Protein AF-A0A5J4ZU22-F1 (afdb_monomer)

Foldseek 3Di:
DLPDAADEDDPVRLVVLLVVLVVVCVVPVVPVVSVLSNCLSPVLVVLVVLLVVLVPDPNSVVCLVVLDAQFCVVLVCLVVDDCPDPSNVLVVQCVVVVHGLHPQDRHHHDPDPSSSSSSSVVVNPPSD

Organism: NCBI:txid561372

InterPro domains:
  IPR007715 Ubiquinone biosynthesis protein Coq4 [PF05019] (6-128)
  IPR007715 Ubiquinone biosynthesis protein Coq4 [PTHR12922] (3-128)

Sequence (128 aa):
MIEGPRIRLNGWQQAAVALGSAVGALLDPRRTDLIAALGETTGKPAFERVLERMKKSPEGRAVLLERPRVISEKVGRAWDLPANTFGAPYTRFMGSRNFSPDDRLPVWFMDSEELAYVAMRAREVHNF

Structure (mmCIF, N/CA/C/O backbone):
data_AF-A0A5J4ZU22-F1
#
_entry.id   AF-A0A5J4ZU22-F1
#
loop_
_atom_site.group_PDB
_atom_site.id
_atom_site.type_symbol
_atom_site.label_atom_id
_atom_site.label_alt_id
_atom_site.label_comp_id
_atom_site.label_asym_id
_atom_site.label_entity_id
_atom_site.label_seq_id
_atom_site.pdbx_PDB_ins_code
_atom_site.Cartn_x
_atom_site.Cartn_y
_atom_site.Cartn_z
_atom_site.occupancy
_atom_site.B_iso_or_equiv
_atom_site.auth_seq_id
_atom_site.auth_comp_id
_atom_site.auth_asym_id
_atom_site.auth_atom_id
_atom_site.pdbx_PDB_model_num
ATOM 1 N N . MET A 1 1 ? -11.740 0.498 -10.046 1.00 43.44 1 MET A N 1
ATOM 2 C CA . MET A 1 1 ? -12.049 1.139 -8.749 1.00 43.44 1 MET A CA 1
ATOM 3 C C . MET A 1 1 ? -11.545 0.239 -7.627 1.00 43.44 1 MET A C 1
ATOM 5 O O . MET A 1 1 ? -11.527 -0.970 -7.822 1.00 43.44 1 MET A O 1
ATOM 9 N N . ILE A 1 2 ? -11.085 0.784 -6.495 1.00 54.75 2 ILE A N 1
ATOM 10 C CA . ILE A 1 2 ? -10.816 -0.022 -5.285 1.00 54.75 2 ILE A CA 1
ATOM 11 C C . ILE A 1 2 ? -12.164 -0.223 -4.586 1.00 54.75 2 ILE A C 1
ATOM 13 O O . ILE A 1 2 ? -12.459 0.402 -3.576 1.00 54.75 2 I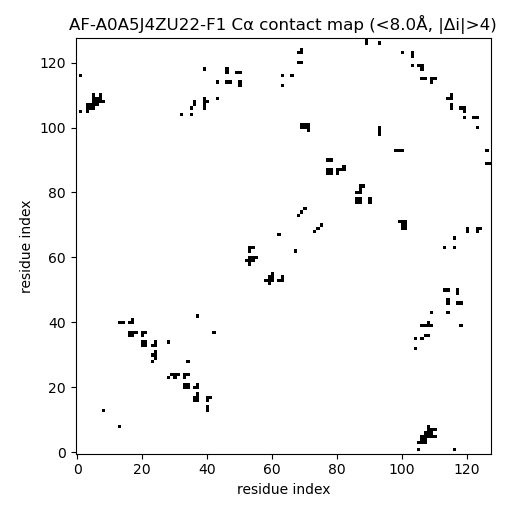LE A O 1
ATOM 17 N N . GLU A 1 3 ? -13.025 -1.037 -5.186 1.00 51.78 3 GLU A N 1
ATOM 18 C CA . GLU A 1 3 ? -14.315 -1.425 -4.610 1.00 51.78 3 GLU A CA 1
ATOM 19 C C . GLU A 1 3 ? -14.131 -2.735 -3.843 1.00 51.78 3 GLU A C 1
ATOM 21 O O . GLU A 1 3 ? -14.569 -3.803 -4.256 1.00 51.78 3 GLU A O 1
ATOM 26 N N . GLY A 1 4 ? -13.391 -2.658 -2.738 1.00 61.81 4 GLY A N 1
ATOM 27 C CA . GLY A 1 4 ? -13.400 -3.701 -1.715 1.00 61.81 4 GLY A CA 1
ATOM 28 C C . GLY A 1 4 ? -14.473 -3.386 -0.666 1.00 61.81 4 GLY A C 1
ATOM 29 O O . GLY A 1 4 ? -14.701 -2.203 -0.383 1.00 61.81 4 GLY A O 1
ATOM 30 N N . PRO A 1 5 ? -15.133 -4.385 -0.056 1.00 67.25 5 PRO A N 1
ATOM 31 C CA . PRO A 1 5 ? -16.025 -4.139 1.070 1.00 67.25 5 PRO A CA 1
ATOM 32 C C . PRO A 1 5 ? -15.228 -3.528 2.228 1.00 67.25 5 PRO A C 1
ATOM 34 O O . PRO A 1 5 ? -14.244 -4.106 2.683 1.00 67.25 5 PRO A O 1
ATOM 37 N N . ARG A 1 6 ? -15.645 -2.357 2.719 1.00 85.06 6 ARG A N 1
ATOM 38 C CA . ARG A 1 6 ? -15.062 -1.754 3.925 1.00 85.06 6 ARG A CA 1
ATOM 39 C C . ARG A 1 6 ? -15.839 -2.215 5.149 1.00 85.06 6 ARG A C 1
ATOM 41 O O . ARG A 1 6 ? -17.050 -2.020 5.224 1.00 85.06 6 ARG A O 1
ATOM 48 N N . ILE A 1 7 ? -15.139 -2.808 6.106 1.00 90.69 7 ILE A N 1
ATOM 49 C CA . ILE A 1 7 ? -15.694 -3.310 7.360 1.00 90.69 7 ILE A CA 1
ATOM 50 C C . ILE A 1 7 ? -15.251 -2.372 8.475 1.00 90.69 7 ILE A C 1
ATOM 52 O O . ILE A 1 7 ? -14.067 -2.272 8.797 1.00 90.69 7 ILE A O 1
ATOM 56 N N . ARG A 1 8 ? -16.218 -1.690 9.088 1.00 89.50 8 ARG A N 1
ATOM 57 C CA . ARG A 1 8 ? -15.958 -0.809 10.223 1.00 89.50 8 ARG A CA 1
ATOM 58 C C . ARG A 1 8 ? -15.934 -1.623 11.511 1.00 89.50 8 ARG A C 1
ATOM 60 O O . ARG A 1 8 ? -16.948 -2.203 11.891 1.00 89.50 8 ARG A O 1
ATOM 67 N N . LEU A 1 9 ? -14.786 -1.641 12.178 1.00 91.31 9 LEU A N 1
ATOM 68 C CA . LEU A 1 9 ? -14.601 -2.307 13.464 1.00 91.31 9 LEU A CA 1
ATOM 69 C C . LEU A 1 9 ? -14.698 -1.288 14.602 1.00 91.31 9 LEU A C 1
ATOM 71 O O . LEU A 1 9 ? -14.240 -0.152 14.476 1.00 91.31 9 LEU A O 1
ATOM 75 N N . ASN A 1 10 ? -15.275 -1.692 15.731 1.00 93.62 10 ASN A N 1
ATOM 76 C CA . ASN A 1 10 ? -15.097 -0.962 16.985 1.00 93.62 10 ASN A CA 1
ATOM 77 C C . ASN A 1 10 ? -13.745 -1.319 17.640 1.00 93.62 10 ASN A C 1
ATOM 79 O O . ASN A 1 10 ? -13.066 -2.249 17.209 1.00 93.62 10 ASN A O 1
ATOM 83 N N . GLY A 1 11 ? -13.354 -0.598 18.697 1.00 94.00 11 GLY A N 1
ATOM 84 C CA . GLY A 1 11 ? -12.023 -0.741 19.306 1.00 94.00 11 GLY A CA 1
ATOM 85 C C . GLY A 1 11 ? -11.679 -2.166 19.757 1.00 94.00 11 GLY A C 1
ATOM 86 O O . GLY A 1 11 ? -10.572 -2.639 19.506 1.00 94.00 11 GLY A O 1
ATOM 87 N N . TRP A 1 12 ? -12.633 -2.888 20.350 1.00 96.50 12 TRP A N 1
ATO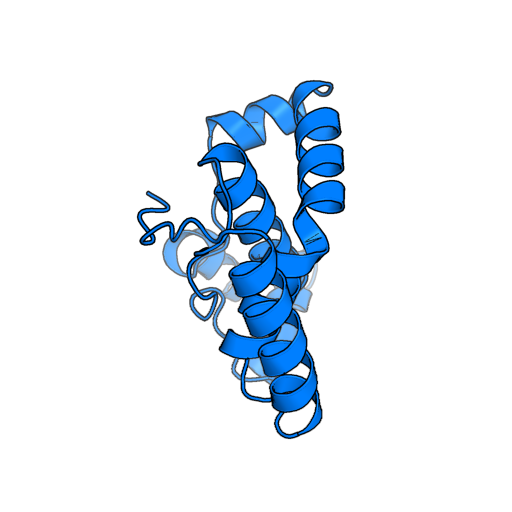M 88 C CA . TRP A 1 12 ? -12.415 -4.271 20.785 1.00 96.50 12 TRP A CA 1
ATOM 89 C C . TRP A 1 12 ? -12.355 -5.247 19.611 1.00 96.50 12 TRP A C 1
ATOM 91 O O . TRP A 1 12 ? -11.492 -6.120 19.592 1.00 96.50 12 TRP A O 1
ATOM 101 N N . GLN A 1 13 ? -13.224 -5.081 18.610 1.00 96.50 13 GLN A N 1
ATOM 102 C CA . GLN A 1 13 ? -13.179 -5.876 17.380 1.00 96.50 13 GLN A CA 1
ATOM 103 C C . GLN A 1 13 ? -11.851 -5.672 16.640 1.00 96.50 13 GLN A C 1
ATOM 105 O O . GLN A 1 13 ? -11.242 -6.640 16.196 1.00 96.50 13 GLN A O 1
ATOM 110 N N . GLN A 1 14 ? -11.368 -4.431 16.555 1.00 96.31 14 GLN A N 1
ATOM 111 C CA . GLN A 1 14 ? -10.080 -4.103 15.949 1.00 96.31 14 GLN A CA 1
ATOM 112 C C . GLN A 1 14 ? -8.921 -4.749 16.715 1.00 96.31 14 GLN A C 1
ATOM 114 O O . GLN A 1 14 ? -8.057 -5.361 16.092 1.00 96.31 14 GLN A O 1
ATOM 119 N N . ALA A 1 15 ? -8.924 -4.677 18.050 1.00 97.19 15 ALA A N 1
ATOM 120 C CA . ALA A 1 15 ? -7.918 -5.332 18.883 1.00 97.19 15 ALA A CA 1
ATOM 121 C C . ALA A 1 15 ? -7.941 -6.863 18.728 1.00 97.19 15 ALA A C 1
ATOM 123 O O . ALA A 1 15 ? -6.886 -7.485 18.613 1.00 97.19 15 ALA A O 1
ATOM 124 N N . ALA A 1 16 ? -9.131 -7.467 18.667 1.00 97.81 16 ALA A N 1
ATOM 125 C CA . ALA A 1 16 ? -9.293 -8.903 18.463 1.00 97.81 16 ALA A CA 1
ATOM 126 C C . ALA A 1 16 ? -8.774 -9.350 17.087 1.00 97.81 16 ALA A C 1
ATOM 128 O O . ALA A 1 16 ? -8.020 -10.320 17.005 1.00 97.81 16 ALA A O 1
ATOM 129 N N . VAL A 1 17 ? -9.117 -8.623 1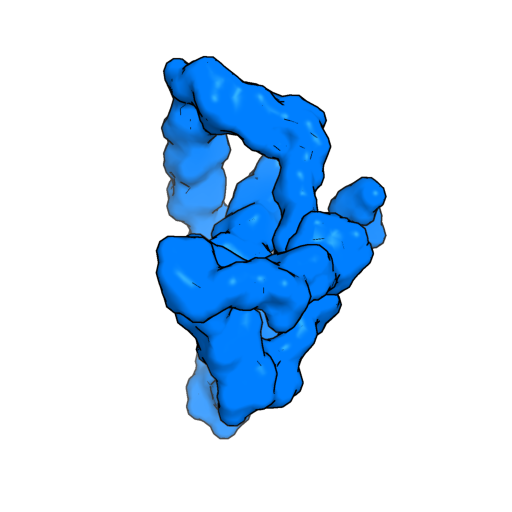6.015 1.00 97.19 17 VAL A N 1
ATOM 130 C CA . VAL A 1 17 ? -8.611 -8.902 14.661 1.00 97.19 17 VAL A CA 1
ATOM 131 C C . VAL A 1 17 ? -7.098 -8.711 14.604 1.00 97.19 17 VAL A C 1
ATOM 133 O O . VAL A 1 17 ? -6.416 -9.577 14.065 1.00 97.19 17 VAL A O 1
ATOM 136 N N . ALA A 1 18 ? -6.559 -7.641 15.193 1.00 97.50 18 ALA A N 1
ATOM 137 C CA . ALA A 1 18 ? -5.120 -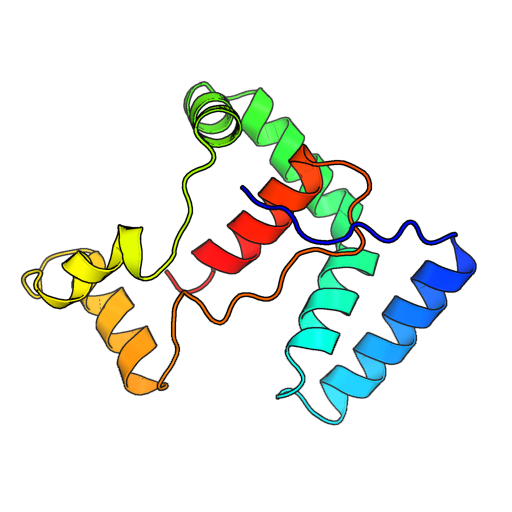7.398 15.242 1.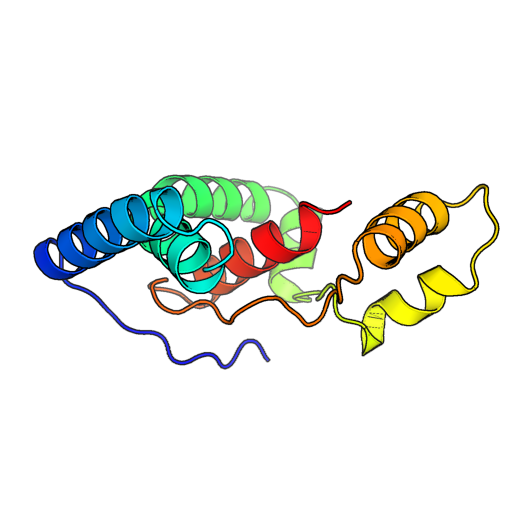00 97.50 18 ALA A CA 1
ATOM 138 C C . ALA A 1 18 ? -4.379 -8.541 15.950 1.00 97.50 18 ALA A C 1
ATOM 140 O O . ALA A 1 18 ? -3.451 -9.116 15.386 1.00 97.50 18 ALA A O 1
ATOM 141 N N . LEU A 1 19 ? -4.813 -8.922 17.155 1.00 98.00 19 LEU A N 1
ATOM 142 C CA . LEU A 1 19 ? -4.165 -9.979 17.932 1.00 98.00 19 LEU A CA 1
ATOM 143 C C . LEU A 1 19 ? -4.277 -11.344 17.244 1.00 98.00 19 LEU A C 1
ATOM 145 O O . LEU A 1 19 ? -3.273 -12.040 17.094 1.00 98.00 19 LEU A O 1
ATOM 149 N N . GLY A 1 20 ? -5.478 -11.715 16.791 1.00 97.75 20 GLY A N 1
ATOM 150 C CA . GLY A 1 20 ? -5.704 -12.981 16.093 1.00 97.75 20 GLY A CA 1
ATOM 151 C C . GLY A 1 20 ? -4.896 -13.075 14.799 1.00 97.75 20 GLY A C 1
ATOM 152 O O . GLY A 1 20 ? -4.286 -14.107 14.521 1.00 97.75 20 GLY A O 1
ATOM 153 N N . SER A 1 21 ? -4.817 -11.973 14.052 1.00 97.19 21 SER A N 1
ATOM 154 C CA . SER A 1 21 ? -4.016 -11.896 12.830 1.00 97.19 21 SER A CA 1
ATOM 155 C C . SER A 1 21 ? -2.519 -11.950 13.115 1.00 97.19 21 SER A C 1
ATOM 157 O O . SER A 1 21 ? -1.802 -12.628 12.389 1.00 97.19 21 SER A O 1
ATOM 159 N N . ALA A 1 22 ? -2.037 -11.304 14.181 1.00 97.31 22 ALA A N 1
ATOM 160 C CA . ALA A 1 22 ? -0.634 -11.374 14.588 1.00 97.31 22 ALA A CA 1
ATOM 161 C C . ALA A 1 22 ? -0.216 -12.802 14.943 1.00 97.31 22 ALA A C 1
ATOM 163 O O . ALA A 1 22 ? 0.769 -13.306 14.408 1.00 97.31 22 ALA A O 1
ATOM 164 N N . VAL A 1 23 ? -0.988 -13.476 15.800 1.00 97.88 23 VAL A N 1
ATOM 165 C CA . VAL A 1 23 ? -0.712 -14.867 16.182 1.00 97.88 23 VAL A CA 1
ATOM 166 C C . VAL A 1 23 ? -0.780 -15.778 14.959 1.00 97.88 23 VAL A C 1
ATOM 168 O O . VAL A 1 23 ? 0.143 -16.551 14.717 1.00 97.88 23 VAL A O 1
ATOM 171 N N . GLY A 1 24 ? -1.834 -15.666 14.149 1.00 97.00 24 GLY A N 1
ATOM 172 C CA . GLY A 1 24 ? -1.993 -16.518 12.976 1.00 97.00 24 GLY A CA 1
ATOM 173 C C . GLY A 1 24 ? -0.929 -16.281 11.898 1.00 97.00 24 GLY A C 1
ATOM 174 O O . GLY A 1 24 ? -0.452 -17.250 11.320 1.00 97.00 24 GLY A O 1
ATOM 175 N N . ALA A 1 25 ? -0.491 -15.038 11.673 1.00 95.38 25 ALA A N 1
ATOM 176 C CA . ALA A 1 25 ? 0.593 -14.727 10.738 1.00 95.38 25 ALA A CA 1
ATOM 177 C C . ALA A 1 25 ? 1.965 -15.217 11.234 1.00 95.38 25 ALA A C 1
ATOM 179 O O . ALA A 1 25 ? 2.812 -15.575 10.420 1.00 95.38 25 ALA A O 1
ATOM 180 N N . LEU A 1 26 ? 2.190 -15.258 12.553 1.00 96.06 26 LEU A N 1
ATOM 181 C CA . LEU A 1 26 ? 3.396 -15.859 13.132 1.00 96.06 26 LEU A CA 1
ATOM 182 C C . LEU A 1 26 ? 3.399 -17.387 12.989 1.00 96.06 26 LEU A C 1
ATOM 184 O O . LEU A 1 26 ? 4.452 -17.970 12.742 1.00 96.06 26 LEU A O 1
ATOM 188 N N . LEU A 1 27 ? 2.236 -18.029 13.135 1.00 97.31 27 LEU A N 1
ATOM 189 C CA . LEU A 1 27 ? 2.090 -19.481 12.991 1.00 97.31 27 LEU A CA 1
ATOM 190 C C . LEU A 1 27 ? 2.135 -19.939 11.527 1.00 97.31 27 LEU A C 1
ATOM 192 O O . LEU A 1 27 ? 2.725 -20.976 11.233 1.00 97.31 27 LEU A O 1
ATOM 196 N N . ASP A 1 28 ? 1.529 -19.181 10.611 1.00 95.44 28 ASP A N 1
ATOM 197 C CA . ASP A 1 28 ? 1.598 -19.429 9.170 1.00 95.44 28 ASP A CA 1
ATOM 198 C C . ASP A 1 28 ? 1.810 -18.121 8.385 1.00 95.44 28 ASP A C 1
ATOM 200 O O . ASP A 1 28 ? 0.845 -17.465 7.980 1.00 95.44 28 ASP A O 1
ATOM 204 N N . PRO A 1 29 ? 3.071 -17.759 8.084 1.00 90.12 29 PRO A N 1
ATOM 205 C CA . PRO A 1 29 ? 3.398 -16.554 7.321 1.00 90.12 29 PRO A CA 1
ATOM 206 C C . PRO A 1 29 ? 2.856 -16.536 5.884 1.00 90.12 29 PRO A C 1
ATOM 208 O O . PRO A 1 29 ? 2.871 -15.492 5.236 1.00 90.12 29 PRO A O 1
ATOM 211 N N . ARG A 1 30 ? 2.374 -17.672 5.356 1.00 90.69 30 ARG A N 1
ATOM 212 C CA . ARG A 1 30 ? 1.758 -17.745 4.018 1.00 90.69 30 ARG A CA 1
ATOM 213 C C . ARG A 1 30 ? 0.331 -17.198 4.017 1.00 90.69 30 ARG A C 1
ATOM 215 O O . ARG A 1 30 ? -0.222 -16.949 2.948 1.00 90.69 30 ARG A O 1
ATOM 222 N N . ARG A 1 31 ? -0.262 -16.984 5.197 1.00 93.62 31 ARG A N 1
ATOM 223 C CA . ARG A 1 31 ? -1.555 -16.315 5.382 1.00 93.62 31 ARG A CA 1
ATOM 224 C C . ARG A 1 31 ? -1.413 -14.807 5.193 1.00 93.62 31 ARG A C 1
ATOM 226 O O . ARG A 1 31 ? -1.437 -14.017 6.138 1.00 93.62 31 ARG A O 1
ATOM 233 N N . THR A 1 32 ? -1.248 -14.403 3.938 1.00 92.00 32 THR A N 1
ATOM 234 C CA . THR A 1 32 ? -1.117 -12.996 3.534 1.00 92.00 32 THR A CA 1
ATOM 235 C C . THR A 1 32 ? -2.346 -12.163 3.898 1.00 92.00 32 THR A C 1
ATOM 237 O O . THR A 1 32 ? -2.218 -10.962 4.124 1.00 92.00 32 THR A O 1
ATOM 240 N N . ASP A 1 33 ? -3.513 -12.794 4.037 1.00 94.31 33 ASP A N 1
ATOM 241 C CA . ASP A 1 33 ? -4.746 -12.198 4.552 1.00 94.31 33 ASP A CA 1
ATOM 242 C C . ASP A 1 33 ? -4.620 -11.752 6.009 1.00 94.31 33 ASP A C 1
ATOM 244 O O . ASP A 1 33 ? -5.061 -10.656 6.352 1.00 94.31 33 ASP A O 1
ATOM 248 N N . LEU A 1 34 ? -3.942 -12.537 6.848 1.00 96.25 34 LEU A N 1
ATOM 249 C CA . LEU A 1 34 ? -3.685 -12.170 8.239 1.00 96.25 34 LEU A CA 1
ATOM 250 C C . LEU A 1 34 ? -2.637 -11.059 8.333 1.00 96.25 34 LEU A C 1
ATOM 252 O O . LEU A 1 34 ? -2.801 -10.118 9.103 1.00 96.25 34 LEU A O 1
ATOM 256 N N . ILE A 1 35 ? -1.599 -11.092 7.496 1.00 95.06 35 ILE A N 1
ATOM 257 C CA . ILE A 1 35 ? -0.620 -9.993 7.421 1.00 95.06 35 ILE A CA 1
ATOM 258 C C . ILE A 1 35 ? -1.312 -8.693 6.979 1.00 95.06 35 ILE A C 1
ATOM 260 O O . ILE A 1 35 ? -1.083 -7.627 7.556 1.00 95.06 35 ILE A O 1
ATOM 264 N N . ALA A 1 36 ? -2.197 -8.782 5.984 1.00 94.56 36 ALA A N 1
ATOM 265 C CA . ALA A 1 36 ? -2.998 -7.667 5.501 1.00 94.56 36 ALA A CA 1
ATOM 266 C C . ALA A 1 36 ? -3.912 -7.103 6.602 1.00 94.56 36 ALA A C 1
ATOM 268 O O . ALA A 1 36 ? -3.870 -5.898 6.865 1.00 94.56 36 ALA A O 1
ATOM 269 N N . ALA A 1 37 ? -4.679 -7.963 7.277 1.00 95.94 37 ALA A N 1
ATOM 270 C CA . ALA A 1 37 ? -5.572 -7.586 8.369 1.00 95.94 37 ALA A CA 1
ATOM 271 C C . ALA A 1 37 ? -4.812 -6.960 9.548 1.00 95.94 37 ALA A C 1
ATOM 273 O O . ALA A 1 37 ? -5.225 -5.925 10.076 1.00 95.94 37 ALA A O 1
ATOM 274 N N . LEU A 1 38 ? -3.663 -7.529 9.921 1.00 96.75 38 LEU A N 1
ATOM 275 C CA . LEU A 1 38 ? -2.790 -6.981 10.956 1.00 96.75 38 LEU A CA 1
ATOM 276 C C . LEU A 1 38 ? -2.301 -5.576 10.588 1.00 96.75 38 LEU A C 1
ATOM 278 O O . LEU A 1 38 ? -2.398 -4.649 11.393 1.00 96.75 38 LEU A O 1
ATOM 282 N N . GLY A 1 39 ? -1.804 -5.402 9.361 1.00 95.56 39 GLY A N 1
ATOM 283 C CA . GLY A 1 39 ? -1.325 -4.111 8.873 1.00 95.56 39 GLY A CA 1
ATOM 284 C C . GLY A 1 39 ? -2.426 -3.052 8.825 1.00 95.56 39 GLY A C 1
ATOM 285 O O . GLY A 1 39 ? -2.186 -1.901 9.178 1.00 95.56 39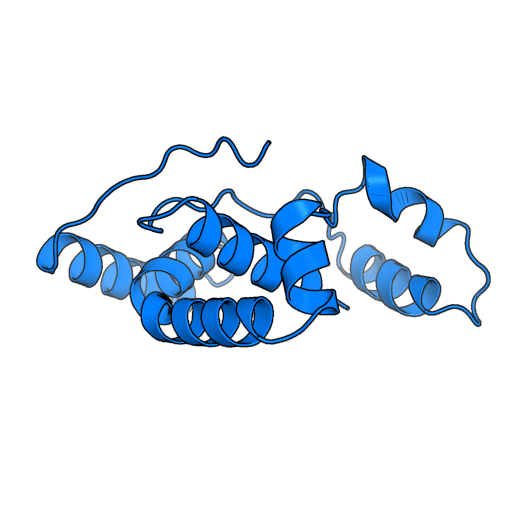 GLY A O 1
ATOM 286 N N . GLU A 1 40 ? -3.649 -3.421 8.446 1.00 95.94 40 GLU A N 1
ATOM 287 C CA . GLU A 1 40 ? -4.776 -2.483 8.427 1.00 95.94 40 GLU A CA 1
ATOM 288 C C . GLU A 1 40 ? -5.221 -2.085 9.838 1.00 95.94 40 GLU A C 1
ATOM 290 O O . GLU A 1 40 ? -5.403 -0.906 10.130 1.00 95.94 40 GLU A O 1
ATOM 295 N N . THR A 1 41 ? -5.348 -3.054 10.740 1.00 96.25 41 THR A N 1
ATOM 296 C CA . THR A 1 41 ? -5.849 -2.810 12.101 1.00 96.25 41 THR A CA 1
ATOM 297 C C . THR A 1 41 ? -4.841 -2.108 13.011 1.00 96.25 41 THR A C 1
ATOM 299 O O . THR A 1 41 ? -5.245 -1.484 13.991 1.00 96.25 41 THR A O 1
ATOM 302 N N . THR A 1 42 ? -3.544 -2.151 12.695 1.00 96.38 42 THR A N 1
ATOM 303 C CA . THR A 1 42 ? -2.485 -1.516 13.508 1.00 96.38 42 THR A CA 1
ATOM 304 C C . THR A 1 42 ? -1.796 -0.335 12.815 1.00 96.38 42 THR A C 1
ATOM 306 O O . THR A 1 42 ? -1.256 0.546 13.482 1.00 96.38 42 THR A O 1
ATOM 309 N N . GLY A 1 43 ?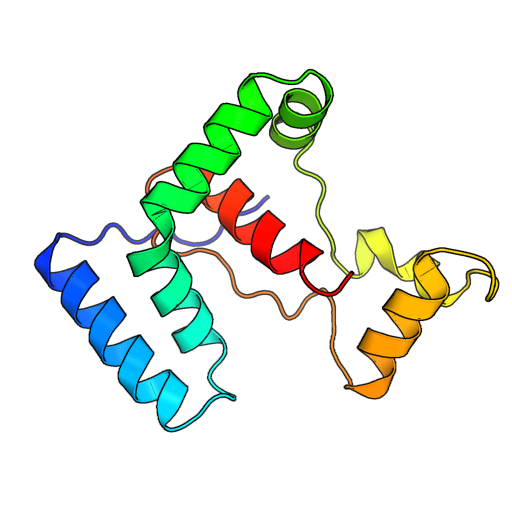 -1.837 -0.263 11.481 1.00 95.56 43 GLY A N 1
ATOM 310 C CA . GLY A 1 43 ? -1.087 0.710 10.682 1.00 95.56 43 GLY A CA 1
ATOM 311 C C . GLY A 1 43 ? -1.789 2.043 10.420 1.00 95.56 43 GLY A C 1
ATOM 312 O O . GLY A 1 43 ? -1.173 2.935 9.836 1.00 95.56 43 GLY A O 1
ATOM 313 N N . LYS A 1 44 ? -3.046 2.224 10.850 1.00 94.94 44 LYS A N 1
ATOM 314 C CA . LYS A 1 44 ? -3.845 3.431 10.555 1.00 94.94 44 LYS A CA 1
ATOM 315 C C . LYS A 1 44 ? -3.102 4.759 10.814 1.00 94.94 44 LYS A C 1
ATOM 317 O O . LYS A 1 44 ? -3.032 5.556 9.877 1.00 94.94 44 LYS A O 1
ATOM 322 N N . PRO A 1 45 ? -2.440 4.991 11.969 1.00 96.75 45 PRO A N 1
ATOM 323 C CA . PRO A 1 45 ? -1.715 6.246 12.197 1.00 96.75 45 PRO A CA 1
ATOM 324 C C . PRO A 1 45 ? -0.534 6.469 11.240 1.00 96.75 45 PRO A C 1
ATOM 326 O O . PRO A 1 45 ? -0.088 7.597 11.032 1.00 96.75 45 PRO A O 1
ATOM 329 N N . ALA A 1 46 ? 0.047 5.402 10.681 1.00 97.62 46 ALA A N 1
ATOM 330 C CA . ALA A 1 46 ? 1.084 5.516 9.659 1.00 97.62 46 ALA A CA 1
ATOM 331 C C . ALA A 1 46 ? 0.481 5.898 8.302 1.00 97.62 46 ALA A C 1
ATOM 333 O O . ALA A 1 46 ? 1.001 6.800 7.646 1.00 97.62 46 ALA A O 1
ATOM 334 N N . PHE A 1 47 ? -0.638 5.280 7.913 1.00 97.44 47 PHE A N 1
ATOM 335 C CA . PHE A 1 47 ? -1.341 5.624 6.674 1.00 97.44 47 PHE A CA 1
ATOM 336 C C . PHE A 1 47 ? -1.882 7.056 6.691 1.00 97.44 47 PHE A C 1
ATOM 338 O O . PHE A 1 47 ? -1.740 7.757 5.694 1.00 97.44 47 PHE A O 1
ATOM 345 N N . GLU A 1 48 ? -2.397 7.535 7.825 1.00 98.00 48 GLU A N 1
ATOM 346 C CA . GLU A 1 48 ? -2.806 8.937 8.002 1.00 98.00 48 GLU A CA 1
ATOM 347 C C . GLU A 1 48 ? -1.629 9.896 7.792 1.00 98.00 48 GLU A C 1
ATOM 349 O O . GLU A 1 48 ? -1.732 10.858 7.035 1.00 98.00 48 GLU A O 1
ATOM 354 N N . ARG A 1 49 ? -0.461 9.597 8.374 1.00 98.31 49 ARG A N 1
ATOM 355 C CA . ARG A 1 49 ? 0.751 10.404 8.160 1.00 98.31 49 ARG A CA 1
ATOM 356 C C . ARG A 1 49 ? 1.203 10.410 6.702 1.00 98.31 49 ARG A C 1
ATOM 358 O O . ARG A 1 49 ? 1.656 11.444 6.214 1.00 98.31 49 ARG A O 1
ATOM 365 N N . VAL A 1 50 ? 1.110 9.278 6.005 1.00 97.94 50 VAL A N 1
ATOM 366 C CA . VAL A 1 50 ? 1.429 9.203 4.571 1.00 97.94 50 VAL A CA 1
ATOM 367 C C . VAL A 1 50 ? 0.430 10.024 3.759 1.00 97.94 50 VAL A C 1
ATOM 369 O O . VAL A 1 50 ? 0.860 10.827 2.934 1.00 97.94 50 VAL A O 1
ATOM 372 N N . LEU A 1 51 ? -0.871 9.898 4.032 1.00 98.31 51 LEU A N 1
ATOM 373 C CA . LEU A 1 51 ? -1.920 10.671 3.368 1.00 98.31 51 LEU A CA 1
ATOM 374 C C . LEU A 1 51 ? -1.692 12.180 3.528 1.00 98.31 51 LEU A C 1
ATOM 376 O O . LEU A 1 51 ? -1.698 12.915 2.542 1.00 98.31 51 LEU A O 1
ATOM 380 N N . GLU A 1 52 ? -1.398 12.634 4.746 1.00 98.38 52 GLU A N 1
ATOM 381 C CA . GLU A 1 52 ? -1.096 14.041 5.020 1.00 98.38 52 GLU A CA 1
ATOM 382 C C . GLU A 1 52 ? 0.152 14.530 4.280 1.00 98.38 52 GLU A C 1
ATOM 384 O O . GLU A 1 52 ? 0.180 15.647 3.760 1.00 98.38 52 GLU A O 1
ATOM 389 N N . ARG A 1 53 ? 1.195 13.697 4.179 1.00 98.38 53 ARG A N 1
ATOM 390 C CA . ARG A 1 53 ? 2.384 14.025 3.377 1.00 98.38 53 ARG A CA 1
ATOM 391 C C . ARG A 1 53 ? 2.053 14.118 1.890 1.00 98.38 53 ARG A C 1
ATOM 393 O O . ARG A 1 53 ? 2.518 15.047 1.238 1.00 98.38 53 ARG A O 1
ATOM 400 N N . MET A 1 54 ? 1.235 13.204 1.370 1.00 98.25 54 MET A N 1
ATOM 401 C CA . MET A 1 54 ? 0.817 13.211 -0.033 1.00 98.25 54 MET A CA 1
ATOM 402 C C . MET A 1 54 ? -0.023 14.448 -0.371 1.00 98.25 54 MET A C 1
ATOM 404 O O . MET A 1 54 ? 0.202 15.067 -1.404 1.00 98.25 54 MET A O 1
ATOM 408 N N . LYS A 1 55 ? -0.930 14.879 0.515 1.00 98.31 55 LYS A N 1
ATOM 409 C CA . LYS A 1 55 ? -1.734 16.102 0.315 1.00 98.31 55 LYS A CA 1
ATOM 410 C C . LYS A 1 55 ? -0.884 17.376 0.234 1.00 98.31 55 LYS A C 1
ATOM 412 O O . LYS A 1 55 ? -1.277 18.349 -0.419 1.00 98.31 55 LYS A O 1
ATOM 417 N N . LYS A 1 56 ? 0.290 17.378 0.871 1.00 98.50 56 LYS A N 1
ATOM 418 C CA . LYS A 1 56 ? 1.200 18.532 0.925 1.00 98.50 56 LYS A CA 1
ATOM 419 C C . LYS A 1 56 ? 2.086 18.685 -0.313 1.00 98.50 56 LYS A C 1
ATOM 421 O O . LYS A 1 56 ? 2.521 19.806 -0.565 1.00 98.50 56 LYS A O 1
ATOM 426 N N . SER A 1 57 ? 2.318 17.635 -1.105 1.00 98.38 57 SER A N 1
ATOM 427 C CA . SER A 1 57 ? 3.122 17.728 -2.333 1.00 98.38 57 SER A CA 1
ATOM 428 C C . SER A 1 57 ? 2.265 17.709 -3.609 1.00 98.38 57 SER A C 1
ATOM 430 O O . SER A 1 57 ? 1.225 17.046 -3.639 1.00 98.38 57 SER A O 1
ATOM 432 N N . PRO A 1 58 ? 2.666 18.420 -4.681 1.00 98.44 58 PRO A N 1
ATOM 433 C CA . PRO A 1 58 ? 1.994 18.335 -5.980 1.00 98.44 58 PRO A CA 1
ATOM 434 C C . PRO A 1 58 ? 1.902 16.899 -6.512 1.00 98.44 58 PRO A C 1
ATOM 436 O O . PRO A 1 58 ? 0.832 16.471 -6.939 1.00 98.44 58 PRO A O 1
ATOM 439 N N . GLU A 1 59 ? 2.985 16.130 -6.407 1.00 98.25 59 GLU A N 1
ATOM 440 C CA . GLU A 1 59 ? 3.071 14.751 -6.896 1.00 98.25 59 GLU A CA 1
ATOM 441 C C . GLU A 1 59 ? 2.185 13.818 -6.067 1.00 98.25 59 GLU A C 1
ATOM 443 O O . GLU A 1 59 ? 1.503 12.947 -6.602 1.00 98.25 59 GLU A O 1
ATOM 448 N N . GLY A 1 60 ? 2.151 14.016 -4.746 1.00 97.94 60 GLY A N 1
ATOM 449 C CA . GLY A 1 60 ? 1.296 13.239 -3.857 1.00 97.94 60 GLY A CA 1
ATOM 450 C C . GLY A 1 60 ? -0.183 13.486 -4.144 1.00 97.94 60 GLY A C 1
ATOM 451 O O . GLY A 1 60 ? -0.954 12.530 -4.219 1.00 97.94 60 GLY A O 1
ATOM 452 N N . ARG A 1 61 ? -0.571 14.742 -4.395 1.00 98.38 61 ARG A N 1
ATOM 453 C CA . ARG A 1 61 ? -1.931 15.094 -4.824 1.00 98.38 61 ARG A CA 1
ATOM 454 C C . ARG A 1 61 ? -2.293 14.472 -6.170 1.00 98.38 61 ARG A C 1
ATOM 456 O O . ARG A 1 61 ? -3.390 13.934 -6.283 1.00 98.38 61 ARG A O 1
ATOM 463 N N . ALA A 1 62 ? -1.384 14.486 -7.147 1.00 98.25 62 ALA A N 1
ATOM 464 C CA . ALA A 1 62 ? -1.600 13.818 -8.431 1.00 98.25 62 ALA A CA 1
ATOM 465 C C . ALA A 1 62 ? -1.850 12.314 -8.239 1.00 98.25 62 ALA A C 1
ATOM 467 O O . ALA A 1 62 ? -2.830 11.776 -8.744 1.00 98.25 62 ALA A O 1
ATOM 468 N N . VAL A 1 63 ? -1.056 11.647 -7.396 1.00 97.69 63 VAL A N 1
ATOM 469 C CA . VAL A 1 63 ? -1.239 10.221 -7.082 1.00 97.69 63 VAL A CA 1
ATOM 470 C C . VAL A 1 63 ? -2.560 9.934 -6.356 1.00 97.69 63 VAL A C 1
ATOM 472 O O . VAL A 1 63 ? -3.161 8.886 -6.598 1.00 97.69 63 VAL A O 1
ATOM 475 N N . LEU A 1 64 ? -3.012 10.812 -5.453 1.00 97.44 64 LEU A N 1
ATOM 476 C CA . LEU A 1 64 ? -4.310 10.669 -4.774 1.00 97.44 64 LEU A CA 1
ATOM 477 C C . LEU A 1 64 ? -5.493 10.871 -5.733 1.00 97.44 64 LEU A C 1
ATOM 479 O O . LEU A 1 64 ? -6.532 10.235 -5.555 1.00 97.44 64 LEU A O 1
ATOM 483 N N . LEU A 1 65 ? -5.325 11.732 -6.740 1.00 96.88 65 LEU A N 1
ATOM 484 C CA . LEU A 1 65 ? -6.330 12.026 -7.758 1.00 96.88 65 LEU A CA 1
ATOM 485 C C . LEU A 1 65 ? -6.422 10.915 -8.812 1.00 96.88 65 LEU A C 1
ATOM 487 O O . LEU A 1 65 ? -7.490 10.353 -9.028 1.00 96.88 65 LEU A O 1
ATOM 491 N N . GLU A 1 66 ? -5.301 10.592 -9.456 1.00 97.06 66 GLU A N 1
ATOM 492 C CA . GLU A 1 66 ? -5.225 9.638 -10.571 1.00 97.06 66 GLU A CA 1
ATOM 493 C C . GLU A 1 66 ? -5.402 8.186 -10.119 1.00 97.06 66 GLU A C 1
ATOM 495 O O . GLU A 1 66 ? -5.786 7.317 -10.899 1.00 97.06 66 GLU A O 1
ATOM 500 N N . ARG A 1 67 ? -5.095 7.918 -8.847 1.00 96.19 67 ARG A N 1
ATOM 501 C CA . ARG A 1 67 ? -5.146 6.596 -8.224 1.00 96.19 67 ARG A CA 1
ATOM 502 C C . ARG A 1 67 ? -4.459 5.469 -9.026 1.00 96.19 67 ARG A C 1
ATOM 504 O O . ARG A 1 67 ? -5.057 4.398 -9.187 1.00 96.19 67 ARG A O 1
ATOM 511 N N . PRO A 1 68 ? -3.215 5.652 -9.523 1.00 96.31 68 PRO A N 1
ATOM 512 C CA . PRO A 1 68 ? -2.531 4.631 -10.312 1.00 96.31 68 PRO A CA 1
ATOM 513 C C . PRO A 1 68 ? -2.349 3.328 -9.525 1.00 96.31 68 PRO A C 1
ATOM 515 O O . PRO A 1 68 ? -2.007 3.343 -8.339 1.00 96.31 68 PRO A O 1
ATOM 518 N N . ARG A 1 69 ? -2.537 2.197 -10.212 1.00 94.81 69 ARG A N 1
ATOM 519 C CA . ARG A 1 69 ? -2.454 0.839 -9.653 1.00 94.81 69 ARG A CA 1
ATOM 520 C C . ARG A 1 69 ? -1.264 0.077 -10.228 1.00 94.81 69 ARG A C 1
ATOM 522 O O . ARG A 1 69 ? -0.971 0.205 -11.416 1.00 94.81 69 ARG A O 1
ATOM 529 N N . VAL A 1 70 ? -0.626 -0.748 -9.404 1.00 94.81 70 VAL A N 1
ATOM 530 C CA . VAL A 1 70 ? 0.410 -1.707 -9.826 1.00 94.81 70 VAL A CA 1
ATOM 531 C C . VAL A 1 70 ? -0.241 -3.081 -9.985 1.00 94.81 70 VAL A C 1
ATOM 533 O O . VAL A 1 70 ? -0.227 -3.889 -9.065 1.00 94.81 70 VAL A O 1
ATOM 536 N N . ILE A 1 71 ? -0.853 -3.307 -11.146 1.00 95.00 71 ILE A N 1
ATOM 537 C CA . ILE A 1 71 ? -1.550 -4.550 -11.529 1.00 95.00 71 ILE A CA 1
ATOM 538 C C . ILE A 1 71 ? -1.058 -5.009 -12.901 1.00 95.00 71 ILE A C 1
ATOM 540 O O . ILE A 1 71 ? -0.580 -4.174 -13.679 1.00 95.00 71 ILE A O 1
ATOM 544 N N . SER A 1 72 ? -1.194 -6.295 -13.230 1.00 93.81 72 SER A N 1
ATOM 545 C CA . SER A 1 72 ? -0.623 -6.871 -14.461 1.00 93.81 72 SER A CA 1
ATOM 546 C C . SER A 1 72 ? -1.067 -6.121 -15.715 1.00 93.81 72 SER A C 1
ATOM 548 O O . SER A 1 72 ? -0.248 -5.848 -16.588 1.00 93.81 72 SER A O 1
ATOM 550 N N . GLU A 1 73 ? -2.330 -5.687 -15.770 1.00 94.94 73 GLU A N 1
ATOM 551 C CA . GLU A 1 73 ? -2.875 -4.897 -16.885 1.00 94.94 73 GLU A CA 1
ATOM 552 C C . GLU A 1 73 ? -2.093 -3.592 -17.135 1.00 94.94 73 GLU A C 1
ATOM 554 O O . GLU A 1 73 ? -1.949 -3.153 -18.273 1.00 94.94 73 GLU A O 1
ATOM 559 N N . LYS A 1 74 ? -1.581 -2.952 -16.076 1.00 93.50 74 LYS A N 1
ATOM 560 C CA . LYS A 1 74 ? -0.888 -1.656 -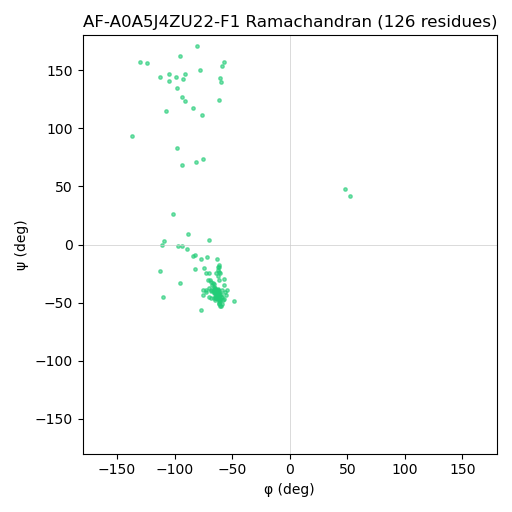16.163 1.00 93.50 74 LYS A CA 1
ATOM 561 C C . LYS A 1 74 ? 0.626 -1.794 -16.252 1.00 93.50 74 LYS A C 1
ATOM 563 O O . LYS A 1 74 ? 1.263 -0.970 -16.903 1.00 93.50 74 LYS A O 1
ATOM 568 N N . VAL A 1 75 ? 1.206 -2.810 -15.607 1.00 93.00 75 VAL A N 1
ATOM 569 C CA . VAL A 1 75 ? 2.669 -2.967 -15.507 1.00 93.00 75 VAL A CA 1
ATOM 570 C C . VAL A 1 75 ? 3.230 -4.152 -16.290 1.00 93.00 75 VAL A C 1
ATOM 572 O O . VAL A 1 75 ? 4.444 -4.323 -16.326 1.00 93.00 75 VAL A O 1
ATOM 575 N N . GLY A 1 76 ? 2.392 -4.939 -16.972 1.00 91.56 76 GLY A N 1
ATOM 576 C CA . GLY A 1 76 ? 2.806 -6.134 -17.717 1.00 91.56 76 GLY A CA 1
ATOM 577 C C . GLY A 1 76 ? 3.874 -5.872 -18.784 1.00 91.56 76 GLY A C 1
ATOM 578 O O . GLY A 1 76 ? 4.753 -6.696 -18.997 1.00 91.56 76 GLY A O 1
ATOM 579 N N . ARG A 1 77 ? 3.902 -4.673 -19.375 1.00 93.00 77 ARG A N 1
ATOM 580 C CA . ARG A 1 77 ? 4.946 -4.295 -20.343 1.00 93.00 77 ARG A CA 1
ATOM 581 C C . ARG A 1 77 ? 6.360 -4.289 -19.745 1.00 93.00 77 ARG A C 1
ATOM 583 O O . ARG A 1 77 ? 7.332 -4.349 -20.489 1.00 93.00 77 ARG A O 1
ATOM 590 N N . ALA A 1 78 ? 6.499 -4.225 -18.418 1.00 92.56 78 ALA A N 1
ATOM 591 C CA . ALA A 1 78 ? 7.799 -4.274 -17.751 1.00 92.56 78 ALA A CA 1
ATOM 592 C C . ALA A 1 78 ? 8.563 -5.584 -18.016 1.00 92.56 78 ALA A C 1
ATOM 594 O O . ALA A 1 78 ? 9.789 -5.591 -17.911 1.00 92.56 78 ALA A O 1
ATOM 595 N N . TRP A 1 79 ? 7.863 -6.669 -18.368 1.00 93.31 79 TRP A N 1
ATOM 596 C CA . TRP A 1 79 ? 8.469 -7.967 -18.686 1.00 93.31 79 TRP A CA 1
ATOM 597 C C . TRP A 1 79 ? 9.238 -7.958 -20.011 1.00 93.31 79 TRP A C 1
ATOM 599 O O . TRP A 1 79 ? 10.188 -8.720 -20.160 1.00 93.31 79 TRP A O 1
ATOM 609 N N . ASP A 1 80 ? 8.890 -7.044 -20.918 1.00 94.81 80 ASP A N 1
ATOM 610 C CA . ASP A 1 80 ? 9.500 -6.924 -22.245 1.00 94.81 80 ASP A CA 1
ATOM 611 C C . ASP A 1 80 ? 10.610 -5.860 -22.296 1.00 94.81 80 ASP A C 1
ATOM 613 O O . ASP A 1 80 ? 11.199 -5.607 -23.350 1.00 94.81 80 ASP A O 1
ATOM 617 N N . LEU A 1 81 ? 10.874 -5.171 -21.181 1.00 94.94 81 LEU A N 1
ATOM 618 C CA . LEU A 1 81 ? 11.837 -4.075 -21.154 1.00 94.94 81 LEU A CA 1
ATOM 619 C C . LEU A 1 81 ? 13.291 -4.578 -21.109 1.00 94.94 81 LEU A C 1
ATOM 621 O O . LEU A 1 81 ? 13.583 -5.606 -20.495 1.00 94.94 81 LEU A O 1
ATOM 625 N N . PRO A 1 82 ? 14.244 -3.816 -21.681 1.00 96.25 82 PRO A N 1
ATOM 626 C CA . PRO A 1 82 ? 15.662 -4.141 -21.592 1.00 96.25 82 PRO A CA 1
ATOM 627 C C . PRO A 1 82 ? 16.184 -4.228 -20.148 1.00 96.25 82 PRO A C 1
ATOM 629 O O . PRO A 1 82 ? 15.696 -3.553 -19.236 1.00 96.25 82 PRO A O 1
ATOM 632 N N . ALA A 1 83 ? 17.248 -5.013 -19.955 1.00 94.81 83 ALA A N 1
ATOM 633 C CA . ALA A 1 83 ? 17.831 -5.305 -18.642 1.00 94.81 83 ALA A CA 1
ATOM 634 C C . ALA A 1 83 ? 18.375 -4.078 -17.881 1.00 94.81 83 ALA A C 1
ATOM 636 O O . ALA A 1 83 ? 18.551 -4.146 -16.668 1.00 94.81 83 ALA A O 1
ATOM 637 N N . ASN A 1 84 ? 18.643 -2.969 -18.574 1.00 95.75 84 ASN A N 1
ATOM 638 C CA . ASN A 1 84 ? 19.125 -1.711 -17.994 1.00 95.75 84 ASN A CA 1
ATOM 639 C C . ASN A 1 84 ? 17.991 -0.772 -17.540 1.00 95.75 84 ASN A C 1
ATOM 641 O O . ASN A 1 84 ? 18.248 0.387 -17.220 1.00 95.75 84 ASN A O 1
ATOM 645 N N . THR A 1 85 ? 16.741 -1.237 -17.536 1.00 96.19 85 THR A N 1
ATOM 646 C CA . THR A 1 85 ? 15.591 -0.467 -17.048 1.00 96.19 85 THR A CA 1
ATOM 647 C C . THR A 1 85 ? 15.273 -0.793 -15.592 1.00 96.19 85 THR A C 1
ATOM 649 O O . THR A 1 85 ? 15.646 -1.844 -15.077 1.00 96.19 85 THR A O 1
ATOM 652 N N . PHE A 1 86 ? 14.503 0.079 -14.940 1.00 93.81 86 PHE A N 1
ATOM 653 C CA . PHE A 1 86 ? 13.947 -0.190 -13.611 1.00 93.81 86 PHE A CA 1
ATOM 654 C C . PHE A 1 86 ? 13.009 -1.414 -13.585 1.00 93.81 86 PHE A C 1
ATOM 656 O O . PHE A 1 86 ? 12.934 -2.119 -12.584 1.00 93.81 86 PHE A O 1
ATOM 663 N N . GLY A 1 87 ? 12.310 -1.697 -14.692 1.00 94.25 87 GLY A N 1
ATOM 664 C CA . GLY A 1 87 ? 11.369 -2.817 -14.774 1.00 94.25 87 GLY A CA 1
ATOM 665 C C . GLY A 1 87 ? 12.044 -4.186 -14.687 1.00 94.25 87 GLY A C 1
ATOM 666 O O . GLY A 1 87 ? 11.475 -5.102 -14.105 1.00 94.25 87 GLY A O 1
ATOM 667 N N . ALA A 1 88 ? 13.269 -4.319 -15.199 1.00 94.12 88 ALA A N 1
ATOM 668 C CA . ALA A 1 88 ? 13.987 -5.590 -15.248 1.00 94.12 88 ALA A CA 1
ATOM 669 C C . ALA A 1 88 ? 14.284 -6.232 -13.871 1.00 94.12 88 ALA A C 1
ATOM 671 O O . ALA A 1 88 ? 14.036 -7.431 -13.717 1.00 94.12 88 ALA A O 1
ATOM 672 N N . PRO A 1 89 ? 14.817 -5.520 -12.853 1.00 94.12 89 PRO A N 1
ATOM 673 C CA . PRO A 1 89 ? 14.977 -6.098 -11.518 1.00 94.12 89 PRO A CA 1
ATOM 674 C C . PRO A 1 89 ? 13.631 -6.420 -10.858 1.00 94.12 89 PRO A C 1
ATOM 676 O O . PRO A 1 89 ? 13.510 -7.478 -10.241 1.00 94.12 89 PRO A O 1
ATOM 679 N N . TYR A 1 90 ? 12.614 -5.573 -11.046 1.00 94.81 90 TYR A N 1
ATOM 680 C CA . TYR A 1 90 ? 11.265 -5.814 -10.529 1.00 94.81 90 TYR A CA 1
ATOM 681 C C . TYR A 1 90 ? 10.655 -7.106 -11.095 1.00 94.81 90 TYR A C 1
ATOM 683 O O . TYR A 1 90 ? 10.251 -7.987 -10.335 1.00 94.81 90 TYR A O 1
ATOM 691 N N . THR A 1 91 ? 10.634 -7.278 -12.420 1.00 94.75 91 THR A N 1
ATOM 692 C CA . THR A 1 91 ? 10.059 -8.477 -13.053 1.00 94.75 91 THR A CA 1
ATOM 693 C C . THR A 1 91 ? 10.867 -9.731 -12.748 1.00 94.75 91 THR A C 1
ATOM 695 O O . THR A 1 91 ? 10.286 -10.785 -12.496 1.00 94.75 91 THR A O 1
ATOM 698 N N . ARG A 1 92 ? 12.199 -9.623 -12.648 1.00 94.50 92 ARG A N 1
ATOM 699 C CA . ARG A 1 92 ? 13.053 -10.721 -12.173 1.00 94.50 92 ARG A CA 1
ATOM 700 C C . ARG A 1 92 ? 12.695 -11.146 -10.750 1.00 94.50 92 ARG A C 1
ATOM 702 O O . ARG A 1 92 ? 12.575 -12.344 -10.496 1.00 94.50 92 ARG A O 1
ATOM 709 N N . PHE A 1 93 ? 12.528 -10.194 -9.830 1.00 94.56 93 PHE A N 1
ATOM 710 C CA . PHE A 1 93 ? 12.134 -10.484 -8.452 1.00 94.56 93 PHE A CA 1
ATOM 711 C C . PHE A 1 93 ? 10.776 -11.194 -8.411 1.00 94.56 93 PHE A C 1
ATOM 713 O O . PHE A 1 93 ? 10.690 -12.302 -7.875 1.00 94.56 93 PHE A O 1
ATOM 720 N N . MET A 1 94 ? 9.759 -10.611 -9.053 1.00 95.00 94 MET A N 1
ATOM 721 C CA . MET A 1 94 ? 8.406 -11.175 -9.116 1.00 95.00 94 MET A CA 1
AT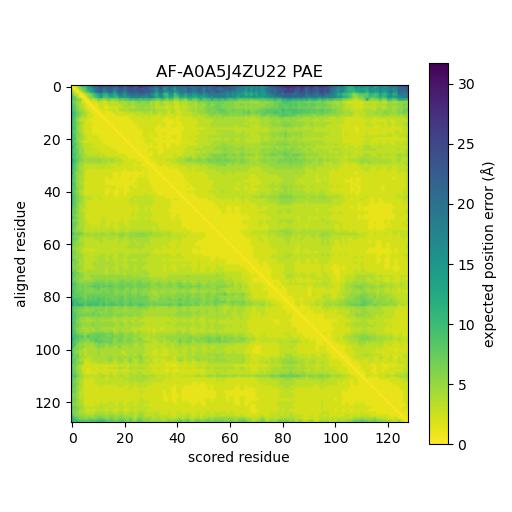OM 722 C C . MET A 1 94 ? 8.404 -12.585 -9.729 1.00 95.00 94 MET A C 1
ATOM 724 O O . MET A 1 94 ? 7.866 -13.516 -9.131 1.00 95.00 94 MET A O 1
ATOM 728 N N . GLY A 1 95 ? 9.085 -12.778 -10.863 1.00 94.31 95 GLY A N 1
ATOM 729 C CA . GLY A 1 95 ? 9.162 -14.067 -11.556 1.00 94.31 95 GLY A CA 1
ATOM 730 C C . GLY A 1 95 ? 9.901 -15.143 -10.768 1.00 94.31 95 GLY A C 1
ATOM 731 O O . GLY A 1 95 ? 9.428 -16.272 -10.680 1.00 94.31 95 GLY A O 1
ATOM 732 N N . SER A 1 96 ? 11.014 -14.795 -10.114 1.00 95.38 96 SER A N 1
ATOM 733 C CA . SER A 1 96 ? 11.799 -15.750 -9.313 1.00 95.38 96 SER A CA 1
ATOM 734 C C . SER A 1 96 ? 11.035 -16.342 -8.123 1.00 95.38 96 SER A C 1
ATOM 736 O O . SER A 1 96 ? 11.403 -17.400 -7.616 1.00 95.38 96 SER A O 1
ATOM 738 N N . ARG A 1 97 ? 9.980 -15.658 -7.664 1.00 91.06 97 ARG A N 1
ATOM 739 C CA . ARG A 1 97 ? 9.132 -16.068 -6.537 1.00 91.06 97 ARG A CA 1
ATOM 740 C C . ARG A 1 97 ? 7.735 -16.508 -6.965 1.00 91.06 97 ARG A C 1
ATOM 742 O O . ARG A 1 97 ? 6.932 -16.836 -6.098 1.00 91.06 97 ARG A O 1
ATOM 749 N N . ASN A 1 98 ? 7.464 -16.531 -8.273 1.00 92.50 98 ASN A N 1
ATOM 750 C CA . ASN A 1 98 ? 6.144 -16.798 -8.837 1.00 92.50 98 ASN A CA 1
ATOM 751 C C . ASN A 1 98 ? 5.052 -15.889 -8.234 1.00 92.50 98 ASN A C 1
ATOM 753 O O . ASN A 1 98 ? 3.969 -16.352 -7.886 1.00 92.50 98 ASN A O 1
ATOM 757 N N . PHE A 1 99 ? 5.371 -14.604 -8.055 1.00 93.38 99 PHE A N 1
ATOM 758 C CA . PHE A 1 99 ? 4.432 -13.592 -7.574 1.00 93.38 99 PHE A CA 1
ATOM 759 C C . PHE A 1 99 ? 3.748 -12.886 -8.738 1.00 93.38 99 PHE A C 1
ATOM 761 O O . PHE A 1 99 ? 4.396 -12.544 -9.731 1.00 93.38 99 PHE A O 1
ATOM 768 N N . SER A 1 100 ? 2.467 -12.573 -8.564 1.00 93.31 100 SER A N 1
ATOM 769 C CA . SER A 1 100 ? 1.725 -11.670 -9.434 1.00 93.31 100 SER A CA 1
ATOM 770 C C . SER A 1 100 ? 1.521 -10.311 -8.754 1.00 93.31 100 SER A C 1
ATOM 772 O O . SER A 1 100 ? 1.234 -10.250 -7.554 1.00 93.31 100 SER A O 1
ATOM 774 N N . PRO A 1 101 ? 1.624 -9.184 -9.484 1.00 93.38 101 PRO A N 1
ATOM 775 C CA . PRO A 1 101 ? 1.167 -7.896 -8.963 1.00 93.38 101 PRO A CA 1
ATOM 776 C C . PRO A 1 101 ? -0.339 -7.888 -8.647 1.00 93.38 101 PRO A C 1
ATOM 778 O O . PRO A 1 101 ? -0.779 -7.047 -7.870 1.00 93.38 101 PRO A O 1
ATOM 781 N N . ASP A 1 102 ? -1.115 -8.833 -9.186 1.00 93.88 102 ASP A N 1
ATOM 782 C CA . ASP A 1 102 ? -2.552 -8.958 -8.919 1.00 93.88 102 ASP A CA 1
ATOM 783 C C . ASP A 1 102 ? -2.870 -9.703 -7.611 1.00 93.88 102 ASP A C 1
ATOM 785 O O . ASP A 1 102 ? -4.009 -9.662 -7.152 1.00 93.88 102 ASP A O 1
ATOM 789 N N . ASP A 1 103 ? -1.880 -10.315 -6.947 1.00 91.56 103 ASP A N 1
ATOM 790 C CA . ASP A 1 103 ? -2.074 -11.073 -5.695 1.00 91.56 103 ASP A CA 1
ATOM 791 C C . ASP A 1 103 ? -2.402 -10.173 -4.482 1.00 91.56 103 ASP A C 1
ATOM 793 O O . ASP A 1 103 ? -2.490 -10.626 -3.335 1.00 91.56 103 ASP A O 1
ATOM 797 N N . ARG A 1 104 ? -2.545 -8.859 -4.692 1.00 91.88 104 ARG A N 1
ATOM 798 C CA . ARG A 1 104 ? -2.796 -7.892 -3.622 1.00 91.88 104 ARG A CA 1
ATOM 799 C C . ARG A 1 104 ? -4.247 -7.962 -3.165 1.00 91.88 104 ARG A C 1
ATOM 801 O O . ARG A 1 104 ? -5.166 -7.528 -3.855 1.00 91.88 104 ARG A O 1
ATOM 808 N N . LEU A 1 105 ? -4.427 -8.444 -1.937 1.00 91.50 105 LEU A N 1
ATOM 809 C CA . LEU A 1 105 ? -5.732 -8.508 -1.294 1.00 91.50 105 LEU A CA 1
ATOM 810 C C . LEU A 1 105 ? -6.368 -7.115 -1.147 1.00 91.50 105 LEU A C 1
ATOM 812 O O . LEU A 1 105 ? -5.660 -6.146 -0.826 1.00 91.50 105 LEU A O 1
ATOM 816 N N . PRO A 1 106 ? -7.702 -7.018 -1.312 1.00 91.94 106 PRO A N 1
ATOM 817 C CA . PRO A 1 106 ? -8.438 -5.785 -1.064 1.00 91.94 106 PRO A CA 1
ATOM 818 C C . PRO A 1 106 ? -8.221 -5.280 0.368 1.00 91.94 106 PRO A C 1
ATOM 820 O O . PRO A 1 106 ? -7.840 -6.031 1.267 1.00 91.94 106 PRO A O 1
ATOM 823 N N . VAL A 1 107 ? -8.434 -3.979 0.561 1.00 94.44 107 VAL A N 1
ATOM 824 C CA . VAL A 1 107 ? -8.339 -3.334 1.875 1.00 94.44 107 VAL A CA 1
ATOM 825 C C . VAL A 1 107 ? -9.716 -3.300 2.523 1.00 94.44 107 VAL A C 1
ATOM 827 O O . VAL A 1 107 ? -10.654 -2.785 1.914 1.00 94.44 107 VAL A O 1
ATOM 830 N N . TRP A 1 108 ? -9.825 -3.805 3.752 1.00 92.56 108 TRP A N 1
ATOM 831 C CA . TRP A 1 108 ? -11.107 -4.018 4.430 1.00 92.56 108 TRP A CA 1
ATOM 832 C C . TRP A 1 108 ? -11.327 -3.052 5.594 1.00 92.56 108 TRP A C 1
ATOM 834 O O . TRP A 1 108 ? -12.398 -2.469 5.719 1.00 92.56 108 TRP A O 1
ATOM 844 N N . PHE A 1 109 ? -10.325 -2.843 6.444 1.00 94.62 109 PHE A N 1
ATOM 845 C CA . PHE A 1 109 ? -10.464 -2.202 7.756 1.00 94.62 109 PHE A CA 1
ATOM 846 C C . PHE A 1 109 ? -10.010 -0.734 7.775 1.00 94.62 109 PHE A C 1
ATOM 848 O O . PHE A 1 109 ? -9.606 -0.215 8.814 1.00 94.62 109 PHE A O 1
ATOM 855 N N . MET A 1 110 ? -10.057 -0.052 6.625 1.00 94.06 110 MET A N 1
ATOM 856 C CA . MET A 1 110 ? -9.802 1.390 6.529 1.00 94.06 110 MET A CA 1
ATOM 857 C C . MET A 1 110 ? -11.109 2.185 6.516 1.00 94.06 110 MET A C 1
ATOM 859 O O . MET A 1 110 ? -12.030 1.885 5.757 1.00 94.06 110 MET A O 1
ATOM 863 N N . ASP A 1 111 ? -11.155 3.256 7.309 1.00 90.62 111 ASP A N 1
ATOM 864 C CA . ASP A 1 111 ? -12.369 4.061 7.498 1.00 90.62 111 ASP A CA 1
ATOM 865 C C . ASP A 1 111 ? -12.751 4.899 6.272 1.00 90.62 111 ASP A C 1
ATOM 867 O O . ASP A 1 111 ? -13.929 5.161 6.023 1.00 90.62 111 ASP A O 1
ATOM 871 N N . SER A 1 112 ? -11.763 5.329 5.487 1.00 92.62 112 SER A N 1
ATOM 872 C CA . SER A 1 112 ? -11.971 6.182 4.318 1.00 92.62 112 SER A CA 1
ATOM 873 C C . SER A 1 112 ? -11.399 5.556 3.057 1.00 92.62 112 SER A C 1
ATOM 875 O O . SER A 1 112 ? -10.493 4.724 3.092 1.00 92.62 112 SER A O 1
ATOM 877 N N . GLU A 1 113 ? -11.938 5.977 1.919 1.00 93.06 113 GLU A N 1
ATOM 878 C CA . GLU A 1 113 ? -11.469 5.528 0.613 1.00 93.06 113 GLU A CA 1
ATOM 879 C C . GLU A 1 113 ? -10.037 6.015 0.323 1.00 93.06 113 GLU A C 1
ATOM 881 O O . GLU A 1 113 ? -9.252 5.289 -0.280 1.00 93.06 113 GLU A O 1
ATOM 886 N N . GLU A 1 114 ? -9.670 7.214 0.795 1.00 94.69 114 GLU A N 1
ATOM 887 C CA . GLU A 1 114 ? -8.301 7.731 0.682 1.00 94.69 114 GLU A CA 1
ATOM 888 C C . GLU A 1 114 ? -7.315 6.889 1.499 1.00 94.69 114 GLU A C 1
ATOM 890 O O . GLU A 1 114 ? -6.258 6.523 0.990 1.00 94.69 114 GLU A O 1
ATOM 895 N N . LEU A 1 115 ? -7.658 6.531 2.743 1.00 95.62 115 LEU A N 1
ATOM 896 C CA . LEU A 1 115 ? -6.808 5.668 3.568 1.00 95.62 115 LEU A CA 1
ATOM 897 C C . LEU A 1 115 ? -6.720 4.255 2.993 1.00 95.62 115 LEU A C 1
ATOM 899 O O . LEU A 1 115 ? -5.633 3.680 2.961 1.00 95.62 115 LEU A O 1
ATOM 903 N N . ALA A 1 116 ? -7.831 3.718 2.481 1.00 96.00 116 ALA A N 1
ATOM 904 C CA . ALA A 1 116 ? -7.841 2.437 1.785 1.00 96.00 116 ALA A CA 1
ATOM 905 C C . ALA A 1 116 ? -6.932 2.457 0.551 1.00 96.00 116 ALA A C 1
ATOM 907 O O . ALA A 1 116 ? -6.156 1.525 0.340 1.00 96.00 116 ALA A O 1
ATOM 908 N N . TYR A 1 117 ? -6.970 3.540 -0.226 1.00 96.31 117 TYR A N 1
ATOM 909 C CA . TYR A 1 117 ? -6.078 3.728 -1.363 1.00 96.31 117 TYR A CA 1
ATOM 910 C C . TYR A 1 117 ? -4.609 3.822 -0.933 1.00 96.31 117 TYR A C 1
ATOM 912 O O . TYR A 1 117 ? -3.770 3.139 -1.512 1.00 96.31 117 TYR A O 1
ATOM 920 N N . VAL A 1 118 ? -4.285 4.600 0.104 1.00 97.19 118 VAL A N 1
ATOM 921 C CA . VAL A 1 118 ? -2.908 4.710 0.619 1.00 97.19 118 VAL A CA 1
ATOM 922 C C . VAL A 1 118 ? -2.394 3.359 1.124 1.00 97.19 118 VAL A C 1
ATOM 924 O O . VAL A 1 118 ? -1.268 2.981 0.803 1.00 97.19 118 VAL A O 1
ATOM 927 N N . ALA A 1 119 ? -3.217 2.601 1.852 1.00 96.69 119 ALA A N 1
ATOM 928 C CA . ALA A 1 119 ? -2.869 1.263 2.322 1.00 96.69 119 ALA A CA 1
ATOM 929 C C . ALA A 1 119 ? -2.654 0.283 1.155 1.00 96.69 119 ALA A C 1
ATOM 931 O O . ALA A 1 119 ? -1.644 -0.420 1.122 1.00 96.69 119 ALA A O 1
ATOM 932 N N . MET A 1 120 ? -3.554 0.272 0.164 1.00 96.31 120 MET A N 1
ATOM 933 C CA . MET A 1 120 ? -3.409 -0.551 -1.042 1.00 96.31 120 MET A CA 1
ATOM 934 C C . MET A 1 120 ? -2.150 -0.173 -1.822 1.00 96.31 120 MET A C 1
ATOM 936 O O . MET A 1 120 ? -1.368 -1.038 -2.204 1.00 96.31 120 MET A O 1
ATOM 940 N N . ARG A 1 121 ? -1.895 1.121 -2.009 1.00 95.50 121 ARG A N 1
ATOM 941 C CA . ARG A 1 121 ? -0.708 1.588 -2.720 1.00 95.50 121 ARG A CA 1
ATOM 942 C C . ARG A 1 121 ? 0.572 1.203 -1.986 1.00 95.50 121 ARG A C 1
ATOM 944 O O . ARG A 1 121 ? 1.504 0.736 -2.627 1.00 95.50 121 ARG A O 1
ATOM 951 N N . ALA A 1 122 ? 0.614 1.322 -0.659 1.00 95.19 122 ALA A N 1
ATOM 952 C CA . ALA A 1 122 ? 1.744 0.844 0.137 1.00 95.19 122 ALA A CA 1
ATOM 953 C C . ALA A 1 122 ? 1.986 -0.667 -0.057 1.00 95.19 122 ALA A C 1
ATOM 955 O O . ALA A 1 122 ? 3.132 -1.094 -0.194 1.00 95.19 122 ALA A O 1
ATOM 956 N N . ARG A 1 123 ? 0.918 -1.476 -0.147 1.00 94.44 123 ARG A N 1
ATOM 957 C CA . ARG A 1 123 ? 1.020 -2.906 -0.490 1.00 94.44 123 ARG A CA 1
ATOM 958 C C . ARG A 1 123 ? 1.524 -3.136 -1.899 1.00 94.44 123 ARG A C 1
ATOM 960 O O . ARG A 1 123 ? 2.273 -4.069 -2.119 1.00 94.44 123 ARG A O 1
ATOM 967 N N . GLU A 1 124 ? 1.121 -2.330 -2.857 1.00 95.12 124 GLU A N 1
ATOM 968 C CA . GLU A 1 124 ? 1.528 -2.507 -4.244 1.00 95.12 124 GLU A CA 1
ATOM 969 C C . GLU A 1 124 ? 3.014 -2.223 -4.449 1.00 95.12 124 GLU A C 1
ATOM 971 O O . GLU A 1 124 ? 3.718 -3.037 -5.045 1.00 95.12 124 GLU A O 1
ATOM 976 N N . VAL A 1 125 ? 3.497 -1.114 -3.887 1.00 94.50 125 VAL A N 1
ATOM 977 C CA . VAL A 1 125 ? 4.834 -0.586 -4.181 1.00 94.50 125 VAL A CA 1
ATOM 978 C C . VAL A 1 125 ? 5.972 -1.210 -3.370 1.00 94.50 125 VAL A C 1
ATOM 980 O O . VAL A 1 125 ? 7.125 -0.957 -3.688 1.00 94.50 125 VAL A O 1
ATOM 983 N N . HIS A 1 126 ? 5.706 -2.020 -2.339 1.00 92.44 126 HIS A N 1
ATOM 984 C CA . HIS A 1 126 ? 6.783 -2.554 -1.482 1.00 92.44 126 HIS A CA 1
ATOM 985 C C . HIS A 1 126 ? 7.664 -3.633 -2.133 1.00 92.44 126 HIS A C 1
ATOM 987 O O . HIS A 1 126 ? 8.664 -4.017 -1.536 1.00 92.44 126 HIS A O 1
ATOM 993 N N . ASN A 1 127 ? 7.277 -4.150 -3.305 1.00 89.75 127 ASN A N 1
ATOM 994 C CA . ASN A 1 127 ? 8.058 -5.142 -4.060 1.00 89.75 127 ASN A CA 1
ATOM 995 C C . ASN A 1 127 ? 8.988 -4.510 -5.108 1.00 89.75 127 ASN A C 1
ATOM 997 O O . ASN A 1 127 ? 9.637 -5.246 -5.853 1.00 89.75 127 ASN A O 1
ATOM 1001 N N . PHE A 1 128 ? 8.968 -3.182 -5.231 1.00 85.69 128 PHE A N 1
ATOM 1002 C CA . PHE A 1 128 ? 9.874 -2.440 -6.099 1.00 85.69 128 PHE A CA 1
ATOM 1003 C C . PHE A 1 128 ? 11.311 -2.435 -5.578 1.00 85.69 128 PHE A C 1
ATOM 1005 O O . PHE A 1 128 ? 11.495 -2.490 -4.342 1.00 85.69 128 PHE A O 1
#

pLDDT: mean 93.49, std 8.16, range [43.44, 98.5]

Solvent-accessible surface area (backbone atoms only — not comparable to full-atom values): 7323 Å² total; per-residue (Å²): 130,94,81,44,73,64,51,88,67,54,74,67,55,33,50,49,49,26,52,53,17,49,55,48,25,72,76,39,70,83,41,56,67,27,50,50,47,24,46,42,54,69,36,53,74,57,40,52,54,50,51,56,54,24,68,73,35,75,67,34,38,48,47,70,68,70,57,81,68,61,31,53,94,72,50,52,69,31,72,77,46,58,80,90,41,80,39,27,62,37,42,48,54,32,59,77,67,74,52,58,60,66,73,66,73,74,53,36,57,44,95,44,71,67,49,29,48,50,49,47,48,55,65,52,57,70,71,106

Radius of gyration: 16.06 Å; Cα contacts (8 Å, |Δi|>4): 126; chains: 1; bounding box: 35×38×43 Å

Secondary structure (DSSP, 8-state):
---PPP-PPPHHHHHHHHHHHHHHHHH-TT-HHHHHHHHHHHHHHHHHHHHHHHHHSHHHHHHHHH----SHHHHGGGGGS-TTSSHHHHHHHHHHTT--GGG-PPP-S-SSHHHHHHHHHHHHHTT-

Mean predicted aligned error: 3.72 Å

Nearest PDB structures (foldseek):
  6e12-assembly1_A  TM=7.222E-01  e=1.408E-02  Nostoc sp. PCC 7120 = FACHB-418
  6e12-assembly1_B  TM=7.177E-01  e=1.487E-02  Nostoc sp. PCC 7120 = FACHB-418